Protein AF-A0A0F9B476-F1 (afdb_monomer)

Structure (mmCIF, N/CA/C/O backbone):
data_AF-A0A0F9B476-F1
#
_entry.id   AF-A0A0F9B476-F1
#
loop_
_atom_site.group_PDB
_atom_site.id
_atom_site.type_symbol
_atom_site.label_atom_id
_atom_site.label_alt_id
_atom_site.label_comp_id
_atom_site.label_asym_id
_atom_site.label_entity_id
_atom_site.label_seq_id
_atom_site.pdbx_PDB_ins_code
_atom_site.Cartn_x
_atom_site.Cartn_y
_atom_site.Cartn_z
_atom_site.occupancy
_atom_site.B_iso_or_equiv
_atom_site.auth_seq_id
_atom_site.auth_comp_id
_atom_site.auth_asym_id
_atom_site.auth_atom_id
_atom_site.pdbx_PDB_model_num
ATOM 1 N N . TYR A 1 1 ? -12.704 14.351 20.075 1.00 49.50 1 TYR A N 1
ATOM 2 C CA . TYR A 1 1 ? -13.314 14.993 18.877 1.00 49.50 1 TYR A CA 1
ATOM 3 C C . TYR A 1 1 ? -14.679 15.570 19.289 1.00 49.50 1 TYR A C 1
ATOM 5 O O . TYR A 1 1 ? -15.113 15.249 20.383 1.00 49.50 1 TYR A O 1
ATOM 13 N N . LYS A 1 2 ? -15.366 16.432 18.511 1.00 53.53 2 LYS A N 1
ATOM 14 C CA . LYS A 1 2 ? -16.720 16.925 18.908 1.00 53.53 2 LYS A CA 1
ATOM 15 C C . LYS A 1 2 ? -17.828 15.881 18.673 1.00 53.53 2 LYS A C 1
ATOM 17 O O . LYS A 1 2 ? -18.889 15.971 19.275 1.00 53.53 2 LYS A O 1
ATOM 22 N N . PHE A 1 3 ? -17.545 14.891 17.829 1.00 68.94 3 PHE A N 1
ATOM 23 C CA . PHE A 1 3 ? -18.398 13.742 17.552 1.00 68.94 3 PHE A CA 1
ATOM 24 C C . PHE A 1 3 ? -17.501 12.508 17.477 1.00 68.94 3 PHE A C 1
ATOM 26 O O . PHE A 1 3 ? -16.568 12.485 16.673 1.00 68.94 3 PHE A O 1
ATOM 33 N N . GLU A 1 4 ? -17.744 11.537 18.348 1.00 82.19 4 GLU A N 1
ATOM 34 C CA . GLU A 1 4 ? -17.063 10.242 18.359 1.00 82.19 4 GLU A CA 1
ATOM 35 C C . GLU A 1 4 ? -18.080 9.162 18.001 1.00 82.19 4 GLU A C 1
ATOM 37 O O . GLU A 1 4 ? -19.246 9.255 18.384 1.00 82.19 4 GLU A O 1
ATOM 42 N N . MET A 1 5 ? -17.647 8.182 17.210 1.00 85.62 5 MET A N 1
ATOM 43 C CA . MET A 1 5 ? -18.464 7.015 16.904 1.00 85.62 5 MET A CA 1
ATOM 44 C C . MET A 1 5 ? -18.627 6.187 18.173 1.00 85.62 5 MET A C 1
ATOM 46 O O . MET A 1 5 ? -17.667 5.975 18.913 1.00 85.62 5 MET A O 1
ATOM 50 N N . THR A 1 6 ? -19.842 5.714 18.415 1.00 91.88 6 THR A N 1
ATOM 51 C CA . THR A 1 6 ? -20.071 4.724 19.464 1.00 91.88 6 THR A CA 1
ATOM 52 C C . THR A 1 6 ? -19.568 3.354 19.009 1.00 91.88 6 THR A C 1
ATOM 54 O O . THR A 1 6 ? -19.384 3.107 17.812 1.00 91.88 6 THR A O 1
ATOM 57 N N . ASP A 1 7 ? -19.387 2.424 19.946 1.00 92.50 7 ASP A N 1
ATOM 58 C CA . ASP A 1 7 ? -19.023 1.044 19.608 1.00 92.50 7 ASP A CA 1
ATOM 59 C C . ASP A 1 7 ? -20.033 0.399 18.643 1.00 92.50 7 ASP A C 1
ATOM 61 O O . ASP A 1 7 ? -19.651 -0.369 17.761 1.00 92.50 7 ASP A O 1
ATOM 65 N N . ASP A 1 8 ? -21.317 0.742 18.756 1.00 93.56 8 ASP A N 1
ATOM 66 C CA . ASP A 1 8 ? -22.356 0.236 17.857 1.00 93.56 8 ASP A CA 1
ATOM 67 C C . ASP A 1 8 ? -22.260 0.837 16.455 1.00 93.56 8 ASP A C 1
ATOM 69 O O . ASP A 1 8 ? -22.479 0.130 15.468 1.00 93.56 8 ASP A O 1
ATOM 73 N N . ASP A 1 9 ? -21.867 2.107 16.338 1.00 94.31 9 ASP A N 1
ATOM 74 C CA . ASP A 1 9 ? -21.584 2.718 15.037 1.00 94.31 9 ASP A CA 1
ATOM 75 C C . ASP A 1 9 ? -20.386 2.038 14.368 1.00 94.31 9 ASP A C 1
ATOM 77 O O . ASP A 1 9 ? -20.421 1.749 13.170 1.00 94.31 9 ASP A O 1
ATOM 81 N N . HIS A 1 10 ? -19.350 1.711 15.147 1.00 94.44 10 HIS A N 1
ATOM 82 C CA . HIS A 1 10 ? -18.205 0.945 14.661 1.00 94.44 10 HIS A CA 1
ATOM 83 C C . HIS A 1 10 ? -18.614 -0.455 14.189 1.00 94.44 10 HIS A C 1
ATOM 85 O O . HIS A 1 10 ? -18.231 -0.864 13.092 1.00 94.44 10 HIS A O 1
ATOM 91 N N . ARG A 1 11 ? -19.444 -1.178 14.953 1.00 95.31 11 ARG A N 1
ATOM 92 C CA . ARG A 1 11 ? -19.957 -2.499 14.541 1.00 95.31 11 ARG A CA 1
ATOM 93 C C . ARG A 1 11 ? -20.782 -2.419 13.258 1.00 95.31 11 ARG A C 1
ATOM 95 O O . ARG A 1 11 ? -20.600 -3.251 12.371 1.00 95.31 11 ARG A O 1
ATOM 102 N N . ARG A 1 12 ? -21.650 -1.409 13.125 1.00 96.00 12 ARG A N 1
ATOM 103 C CA . ARG A 1 12 ? -22.450 -1.182 11.907 1.00 96.00 12 ARG A CA 1
ATOM 104 C C . ARG A 1 12 ? -21.571 -0.906 10.693 1.00 96.00 12 ARG A C 1
ATOM 106 O O . ARG A 1 12 ? -21.812 -1.483 9.635 1.00 96.00 12 ARG A O 1
ATOM 113 N N . LEU A 1 13 ? -20.541 -0.076 10.853 1.00 94.81 13 LEU A N 1
ATOM 114 C CA . LEU A 1 13 ? -19.564 0.188 9.801 1.00 94.81 13 LEU A CA 1
ATOM 115 C C . LEU A 1 13 ? -18.866 -1.105 9.359 1.00 94.81 13 LEU A C 1
ATOM 117 O O . LEU A 1 13 ? -18.852 -1.414 8.171 1.00 94.81 13 LEU A O 1
ATOM 121 N N . LEU A 1 14 ? -18.323 -1.880 10.301 1.00 95.75 14 LEU A N 1
ATOM 122 C CA . LEU A 1 14 ? -17.605 -3.118 9.984 1.00 95.75 14 LEU A CA 1
ATOM 123 C C . LEU A 1 14 ? -18.513 -4.158 9.317 1.00 95.75 14 LEU A C 1
ATOM 125 O O . LEU A 1 14 ? -18.094 -4.805 8.359 1.00 95.75 14 LEU A O 1
ATOM 129 N N . ALA A 1 15 ? -19.763 -4.283 9.767 1.00 95.31 15 ALA A N 1
ATOM 130 C CA . ALA A 1 15 ? -20.746 -5.159 9.137 1.00 95.31 15 ALA A CA 1
ATOM 131 C C . ALA A 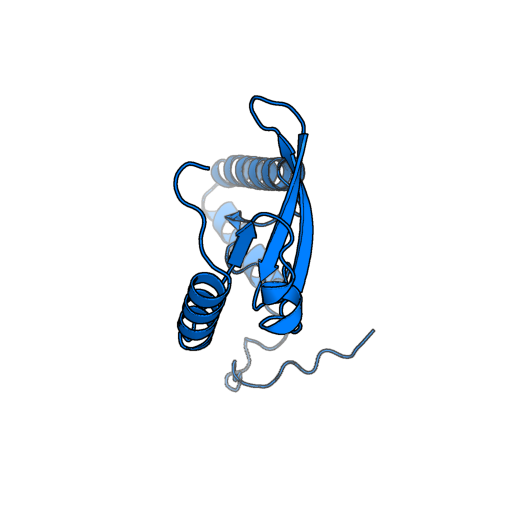1 15 ? -21.035 -4.747 7.684 1.00 95.31 15 ALA A C 1
ATOM 133 O O . ALA A 1 15 ? -21.045 -5.599 6.797 1.00 95.31 15 ALA A O 1
ATOM 134 N N . ALA A 1 16 ? -21.214 -3.446 7.427 1.00 95.88 16 ALA A N 1
ATOM 135 C CA . ALA A 1 16 ? -21.430 -2.935 6.077 1.00 95.88 16 ALA A CA 1
ATOM 136 C C . ALA A 1 16 ? -20.223 -3.200 5.168 1.00 95.88 16 ALA A C 1
ATOM 138 O O . ALA A 1 16 ? -20.395 -3.637 4.036 1.00 95.88 16 ALA A O 1
ATOM 139 N N . LEU A 1 17 ? -19.003 -2.999 5.672 1.00 95.00 17 LEU A N 1
ATOM 140 C CA . LEU A 1 17 ? -17.779 -3.237 4.908 1.00 95.00 17 LEU A CA 1
ATOM 141 C C . LEU A 1 17 ? -17.599 -4.712 4.546 1.00 95.00 17 LEU A C 1
ATOM 143 O O . LEU A 1 17 ? -17.288 -5.018 3.401 1.00 95.00 17 LEU A O 1
ATOM 147 N N . LYS A 1 18 ? -17.864 -5.634 5.479 1.00 93.56 18 LYS A N 1
ATOM 148 C CA . LYS A 1 18 ? -17.788 -7.079 5.205 1.00 93.56 18 LYS A CA 1
ATOM 149 C C . LYS A 1 18 ? -18.789 -7.559 4.150 1.00 93.56 18 LYS A C 1
ATOM 151 O O . LYS A 1 18 ? -18.554 -8.592 3.534 1.00 93.56 18 LYS A O 1
ATOM 156 N N . ALA A 1 19 ? -19.892 -6.842 3.946 1.00 94.75 19 ALA A N 1
ATOM 157 C CA . ALA A 1 19 ? -20.899 -7.198 2.950 1.00 94.75 19 ALA A CA 1
ATOM 158 C C . ALA A 1 19 ? -20.516 -6.788 1.515 1.00 94.75 19 ALA A C 1
ATOM 160 O O . ALA A 1 19 ? -21.171 -7.213 0.564 1.00 94.75 19 ALA A O 1
ATOM 161 N N . ILE A 1 20 ? -19.484 -5.958 1.341 1.00 94.19 20 ILE A N 1
ATOM 162 C CA . ILE A 1 20 ? -19.066 -5.465 0.028 1.00 94.19 20 ILE A CA 1
ATOM 163 C C . ILE A 1 20 ? -18.008 -6.422 -0.547 1.00 94.19 20 ILE A C 1
ATOM 165 O O . ILE A 1 20 ? -16.981 -6.638 0.098 1.00 94.19 20 ILE A O 1
ATOM 169 N N . PRO A 1 21 ? -18.187 -6.960 -1.771 1.00 90.19 21 PRO A N 1
ATOM 170 C CA . PRO A 1 21 ? -17.194 -7.807 -2.432 1.00 90.19 21 PRO A CA 1
ATOM 171 C C . PRO A 1 21 ? -16.063 -6.950 -3.028 1.00 90.19 21 PRO A C 1
ATOM 173 O O . PRO A 1 21 ? -15.917 -6.839 -4.244 1.00 90.19 21 PRO A O 1
ATOM 176 N N . ALA A 1 22 ? -15.294 -6.287 -2.166 1.00 89.50 22 ALA A N 1
ATOM 177 C CA . ALA A 1 22 ? -14.202 -5.402 -2.553 1.00 89.50 22 ALA A CA 1
ATOM 178 C C . ALA A 1 22 ? -12.956 -5.612 -1.686 1.00 89.50 22 ALA A C 1
ATOM 180 O O . ALA A 1 22 ? -13.013 -6.148 -0.577 1.00 89.50 22 ALA A O 1
ATOM 181 N N . VAL A 1 23 ? -11.827 -5.130 -2.202 1.00 90.50 23 VAL A N 1
ATOM 182 C CA . VAL A 1 23 ? -10.582 -4.965 -1.449 1.00 90.50 23 VAL A CA 1
ATOM 183 C C . VAL A 1 23 ? -10.732 -3.732 -0.560 1.00 90.50 23 VAL A C 1
ATOM 185 O O . VAL A 1 23 ? -11.006 -2.636 -1.053 1.00 90.50 23 VAL A O 1
ATOM 188 N N . ILE A 1 24 ? -10.595 -3.908 0.752 1.00 93.44 24 ILE A N 1
ATOM 189 C CA . ILE A 1 24 ? -10.901 -2.887 1.755 1.00 93.44 24 ILE A CA 1
ATOM 190 C C . ILE A 1 24 ? -9.687 -2.660 2.646 1.00 93.44 24 ILE A C 1
ATOM 192 O O . ILE A 1 24 ? -9.058 -3.598 3.135 1.00 93.44 24 ILE A O 1
ATOM 196 N N . MET A 1 25 ? -9.406 -1.382 2.887 1.00 94.00 25 MET A N 1
ATOM 197 C CA . MET A 1 25 ? -8.386 -0.909 3.809 1.00 94.00 25 MET A CA 1
ATOM 198 C C . MET A 1 25 ? -8.996 0.145 4.736 1.00 94.00 25 MET A C 1
ATOM 200 O O . MET A 1 25 ? -9.628 1.094 4.271 1.00 94.00 25 MET A O 1
ATOM 204 N N . LEU A 1 26 ? -8.801 -0.019 6.042 1.00 94.44 26 LEU A N 1
ATOM 205 C CA . LEU A 1 26 ? -9.251 0.905 7.082 1.00 94.44 26 LEU A CA 1
ATOM 206 C C . LEU A 1 26 ? -8.057 1.419 7.873 1.00 94.44 26 LEU A C 1
ATOM 208 O O . LEU A 1 26 ? -7.223 0.625 8.285 1.00 94.44 26 LEU A O 1
ATOM 212 N N . SER A 1 27 ? -8.007 2.722 8.139 1.00 93.25 27 SER A N 1
ATOM 213 C CA . SER A 1 27 ? -6.984 3.358 8.976 1.00 93.25 27 SER A CA 1
ATOM 214 C C . SER A 1 27 ? -7.622 4.042 10.181 1.00 93.25 27 SER A C 1
ATOM 216 O O . SER A 1 27 ? -8.644 4.717 10.035 1.00 93.25 27 SER A O 1
ATOM 218 N N . GLY A 1 28 ? -7.011 3.930 11.355 1.00 91.56 28 GLY A N 1
ATOM 219 C CA . GLY A 1 28 ? -7.477 4.625 12.552 1.00 91.56 28 GLY A CA 1
ATOM 220 C C . GLY A 1 28 ? -6.646 4.318 13.790 1.00 91.56 28 GLY A C 1
ATOM 221 O O . GLY A 1 28 ? -5.617 3.656 13.721 1.00 91.56 28 GLY A O 1
ATOM 222 N N . TYR A 1 29 ? -7.094 4.792 14.951 1.00 91.31 29 TYR A N 1
ATOM 223 C CA . TYR A 1 29 ? -6.486 4.402 16.223 1.00 91.31 29 TYR A CA 1
ATOM 224 C C . TYR A 1 29 ? -6.917 2.998 16.621 1.00 91.31 29 TYR A C 1
ATOM 226 O O . TYR A 1 29 ? -8.039 2.576 16.337 1.00 91.31 29 TYR A O 1
ATOM 234 N N . ARG A 1 30 ? -6.039 2.300 17.339 1.00 91.00 30 ARG A N 1
ATOM 235 C CA . ARG A 1 30 ? -6.308 0.954 17.837 1.00 91.00 30 ARG A CA 1
ATOM 236 C C . ARG A 1 30 ? -7.616 0.913 18.633 1.00 91.00 30 ARG A C 1
ATOM 238 O O . ARG A 1 30 ? -7.786 1.663 19.591 1.00 91.00 30 ARG A O 1
ATOM 245 N N . ASN A 1 31 ? -8.519 0.021 18.235 1.00 90.81 31 ASN A N 1
ATOM 246 C CA . ASN A 1 31 ? -9.871 -0.076 18.779 1.00 90.81 31 ASN A CA 1
ATOM 247 C C . ASN A 1 31 ? -10.195 -1.542 19.162 1.00 90.81 31 ASN A C 1
ATOM 249 O O . ASN A 1 31 ? -10.001 -2.436 18.330 1.00 90.81 31 ASN A O 1
ATOM 253 N N . PRO A 1 32 ? -10.681 -1.823 20.390 1.00 92.50 32 PRO A N 1
ATOM 254 C CA . PRO A 1 32 ? -11.049 -3.176 20.820 1.00 92.50 32 PRO A CA 1
ATOM 255 C C . PRO A 1 32 ? -12.126 -3.847 19.956 1.00 92.50 32 PRO A C 1
ATOM 257 O O . PRO A 1 32 ? -11.983 -5.019 19.623 1.00 92.50 32 PRO A O 1
ATOM 260 N N . VAL A 1 33 ? -13.143 -3.099 19.511 1.00 93.81 33 VAL A N 1
ATOM 261 C CA . VAL A 1 33 ? -14.223 -3.606 18.643 1.00 93.81 33 VAL A CA 1
ATOM 262 C C . VAL A 1 33 ? -13.655 -4.164 17.340 1.00 93.81 33 VAL A C 1
ATOM 264 O O . VAL A 1 33 ? -14.117 -5.187 16.846 1.00 93.81 33 VAL A O 1
ATOM 267 N N . TYR A 1 34 ? -12.613 -3.532 16.796 1.00 94.50 34 TYR A N 1
ATOM 268 C CA . TYR A 1 34 ? -11.975 -3.963 15.549 1.00 94.50 34 TYR A CA 1
ATOM 269 C C . TYR A 1 34 ? -11.195 -5.257 15.778 1.00 94.50 34 TYR A C 1
ATOM 271 O O . TYR A 1 34 ? -11.282 -6.176 14.970 1.00 94.50 34 TYR A O 1
ATOM 279 N N . LYS A 1 35 ? -10.503 -5.370 16.919 1.00 91.88 35 LYS A N 1
ATOM 280 C CA . LYS A 1 35 ? -9.798 -6.599 17.308 1.00 91.88 35 LYS A CA 1
ATOM 281 C C . LYS A 1 35 ? -10.743 -7.803 17.409 1.00 91.88 35 LYS A C 1
ATOM 283 O O . LYS A 1 35 ? -10.309 -8.916 17.151 1.00 91.88 35 LYS A O 1
ATOM 288 N N . GLU A 1 36 ? -12.000 -7.587 17.784 1.00 93.06 36 GLU A N 1
ATOM 289 C CA . GLU A 1 36 ? -13.020 -8.639 17.855 1.00 93.06 36 GLU A CA 1
ATOM 290 C C . GLU A 1 36 ? -13.668 -8.909 16.492 1.00 93.06 36 GLU A C 1
ATOM 292 O O . GLU A 1 36 ? -13.777 -10.053 16.060 1.00 93.06 36 GLU A O 1
ATOM 297 N N . CYS A 1 37 ? -14.105 -7.854 15.803 1.00 94.12 37 CYS A N 1
ATOM 298 C CA . CYS A 1 37 ? -14.951 -7.972 14.620 1.00 94.12 37 CYS A CA 1
ATOM 299 C C . CYS A 1 37 ? -14.174 -8.279 13.335 1.00 94.12 37 CYS A C 1
ATOM 301 O O . CYS A 1 37 ? -14.746 -8.881 12.431 1.00 94.12 37 CYS A O 1
ATOM 303 N N . ILE A 1 38 ? -12.914 -7.859 13.217 1.00 95.06 38 ILE A N 1
ATOM 304 C CA . ILE A 1 38 ? -12.054 -8.061 12.035 1.00 95.06 38 ILE A CA 1
ATOM 305 C C . ILE A 1 38 ? -10.700 -8.661 12.438 1.00 95.06 38 ILE A C 1
ATOM 307 O O . ILE A 1 38 ? -9.652 -8.268 11.935 1.00 95.06 38 ILE A O 1
ATOM 311 N N . ALA A 1 39 ? -10.719 -9.612 13.376 1.00 93.25 39 ALA A N 1
ATOM 312 C CA . ALA A 1 39 ? -9.523 -10.311 13.855 1.00 93.25 39 ALA A CA 1
ATOM 313 C C . ALA A 1 39 ? -8.756 -11.051 12.742 1.00 93.25 39 ALA A C 1
ATOM 315 O O . ALA A 1 39 ? -7.564 -11.310 12.874 1.00 93.25 39 ALA A O 1
ATOM 316 N N . ASP A 1 40 ? -9.465 -11.408 11.673 1.00 92.81 40 ASP A N 1
ATOM 317 C CA . ASP A 1 40 ? -8.984 -12.100 10.483 1.00 92.81 40 ASP A CA 1
ATOM 318 C C . ASP A 1 40 ? -8.339 -11.166 9.446 1.00 92.81 40 ASP A C 1
ATOM 320 O O . ASP A 1 40 ? -7.735 -11.640 8.488 1.00 92.81 40 ASP A O 1
ATOM 324 N N . TRP A 1 41 ? -8.451 -9.846 9.618 1.00 95.44 41 TRP A N 1
ATOM 325 C CA . TRP A 1 41 ? -7.855 -8.877 8.702 1.00 95.44 41 TRP A CA 1
ATOM 326 C C . TRP A 1 41 ? -6.374 -8.663 9.019 1.00 95.44 41 TRP A C 1
ATOM 328 O O . TRP A 1 41 ? -5.967 -8.551 10.181 1.00 95.44 41 TRP A O 1
ATOM 338 N N . HIS A 1 42 ? -5.565 -8.515 7.971 1.00 94.25 42 HIS A N 1
ATOM 339 C CA . HIS A 1 42 ? -4.165 -8.146 8.111 1.00 94.25 42 HIS A CA 1
ATOM 340 C C . HIS A 1 42 ? -4.064 -6.786 8.807 1.00 94.25 42 HIS A C 1
ATOM 342 O O . HIS A 1 42 ? -4.730 -5.828 8.412 1.00 94.25 42 HIS A O 1
ATOM 348 N N . THR A 1 43 ? -3.228 -6.693 9.842 1.00 94.56 43 THR A N 1
ATOM 349 C CA . THR A 1 43 ? -3.146 -5.508 10.702 1.00 94.56 43 THR A CA 1
ATOM 350 C C . THR A 1 43 ? -1.706 -5.030 10.845 1.00 94.56 43 THR A C 1
ATOM 352 O O . THR A 1 43 ? -0.843 -5.806 11.252 1.00 94.56 43 THR A O 1
ATOM 355 N N . ILE A 1 44 ? -1.451 -3.744 10.587 1.00 93.25 44 ILE A N 1
ATOM 356 C CA . ILE A 1 44 ? -0.139 -3.114 10.813 1.00 93.25 44 ILE A CA 1
ATOM 357 C C . ILE A 1 44 ? -0.270 -1.834 11.633 1.00 93.25 44 ILE A C 1
ATOM 359 O O . ILE A 1 44 ? -1.185 -1.044 11.417 1.00 93.25 44 ILE A O 1
ATOM 363 N N . ASP A 1 45 ? 0.681 -1.605 12.537 1.00 93.94 45 ASP A N 1
ATOM 364 C CA . ASP A 1 45 ? 0.813 -0.337 13.255 1.00 93.94 45 ASP A CA 1
ATOM 365 C C . ASP A 1 45 ? 1.915 0.511 12.605 1.00 93.94 45 ASP A C 1
ATOM 367 O O . ASP A 1 45 ? 2.992 0.007 12.276 1.00 93.94 45 ASP A O 1
ATOM 371 N N . TYR A 1 46 ? 1.670 1.808 12.433 1.00 89.88 46 TYR A N 1
ATOM 372 C CA . TYR A 1 46 ? 2.632 2.739 11.845 1.00 89.88 46 TYR A CA 1
ATOM 373 C C . TYR A 1 46 ? 2.632 4.091 12.561 1.00 89.88 46 TYR A C 1
ATOM 375 O O . TYR A 1 46 ? 1.681 4.477 13.239 1.00 89.88 46 TYR A O 1
ATOM 383 N N . GLN A 1 47 ? 3.743 4.818 12.427 1.00 92.50 47 GLN A N 1
ATOM 384 C CA . GLN A 1 47 ? 3.872 6.177 12.948 1.00 92.50 47 GLN A CA 1
ATOM 385 C C . GLN A 1 47 ? 3.434 7.185 11.887 1.00 92.50 47 GLN A C 1
ATOM 387 O O . GLN A 1 47 ? 4.046 7.284 10.823 1.00 92.50 47 GLN A O 1
ATOM 392 N N . ALA A 1 48 ? 2.405 7.963 12.202 1.00 87.19 48 ALA A N 1
ATOM 393 C CA . ALA A 1 48 ? 1.934 9.081 11.401 1.00 87.19 48 ALA A CA 1
ATOM 394 C C . ALA A 1 48 ? 2.397 10.403 12.028 1.00 87.19 48 ALA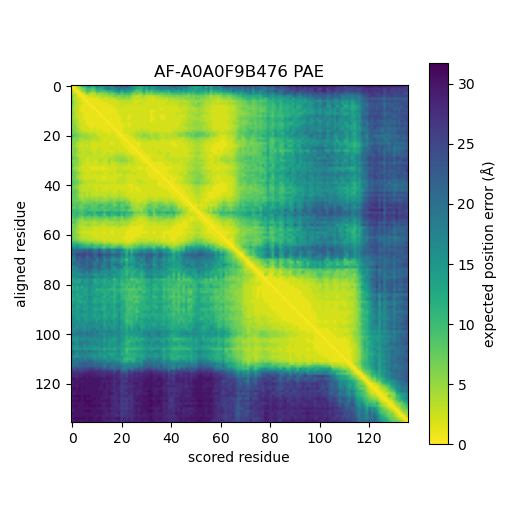 A C 1
ATOM 396 O O . ALA A 1 48 ? 2.205 10.649 13.220 1.00 87.19 48 ALA A O 1
ATOM 397 N N . MET A 1 49 ? 3.009 11.285 11.236 1.00 87.44 49 MET A N 1
ATOM 398 C CA . MET A 1 49 ? 3.351 12.628 11.706 1.00 87.44 49 MET A CA 1
ATOM 399 C C . MET A 1 49 ? 2.105 13.516 11.672 1.00 87.44 49 MET A C 1
ATOM 401 O O . MET A 1 49 ? 1.532 13.746 10.610 1.00 87.44 49 MET A O 1
ATOM 405 N N . THR A 1 50 ? 1.713 14.064 12.821 1.00 85.56 50 THR A N 1
ATOM 406 C CA . THR A 1 50 ? 0.616 15.038 12.921 1.00 85.56 50 THR A CA 1
ATOM 407 C C . THR A 1 50 ? 1.151 16.418 13.300 1.00 85.56 50 THR A C 1
ATOM 409 O O . THR A 1 50 ? 2.300 16.560 13.716 1.00 85.56 50 THR A O 1
ATOM 412 N N . ARG A 1 51 ? 0.308 17.459 13.234 1.00 84.56 51 ARG A N 1
ATOM 413 C CA . ARG A 1 51 ? 0.676 18.805 13.723 1.00 84.56 51 ARG A CA 1
ATOM 414 C C . ARG A 1 51 ? 1.101 18.820 15.200 1.00 84.56 51 ARG A C 1
ATOM 416 O O . ARG A 1 51 ? 1.820 19.723 15.602 1.00 84.56 51 ARG A O 1
ATOM 423 N N . GLY A 1 52 ? 0.660 17.839 15.991 1.00 87.94 52 GLY A N 1
ATOM 424 C CA . GLY A 1 52 ? 1.005 17.682 17.407 1.00 87.94 52 GLY A CA 1
ATOM 425 C C . GLY A 1 52 ? 2.084 16.631 17.678 1.00 87.94 52 GLY A C 1
ATOM 426 O O . GLY A 1 52 ? 2.157 16.145 18.803 1.00 87.94 52 GLY A O 1
ATOM 427 N N . GLY A 1 53 ? 2.861 16.239 16.662 1.00 89.94 53 GLY A N 1
ATOM 428 C CA . GLY A 1 53 ? 3.909 15.222 16.759 1.00 89.94 53 GLY A CA 1
ATOM 429 C C . GLY A 1 53 ? 3.486 13.834 16.255 1.00 89.94 53 GLY A C 1
ATOM 430 O O . GLY A 1 53 ? 2.384 13.678 15.713 1.00 89.94 53 GLY A O 1
ATOM 431 N N . PRO A 1 54 ? 4.365 12.827 16.398 1.00 89.94 54 PRO A N 1
ATOM 432 C CA . PRO A 1 54 ? 4.095 11.458 15.972 1.00 89.94 54 PRO A CA 1
ATOM 433 C C . PRO A 1 54 ? 2.898 10.856 16.715 1.00 89.94 54 PRO A C 1
ATOM 435 O O . PRO A 1 54 ? 2.749 11.032 17.927 1.00 89.94 54 PRO A O 1
ATOM 438 N N . ARG A 1 55 ? 2.044 10.141 15.989 1.00 91.19 55 ARG A N 1
ATOM 439 C CA . ARG A 1 55 ? 0.938 9.348 16.526 1.00 91.19 55 ARG A CA 1
ATOM 440 C C . ARG A 1 55 ? 1.024 7.935 15.969 1.00 91.19 55 ARG A C 1
ATOM 442 O O . ARG A 1 55 ? 1.329 7.755 14.794 1.00 91.19 55 ARG A O 1
ATOM 449 N N . THR A 1 56 ? 0.744 6.950 16.814 1.00 92.88 56 THR A N 1
ATOM 450 C CA . THR A 1 56 ? 0.603 5.560 16.378 1.00 92.88 56 THR A CA 1
ATOM 451 C C . THR A 1 56 ? -0.799 5.358 15.824 1.00 92.88 56 THR A C 1
ATOM 453 O O . THR A 1 56 ? -1.778 5.534 16.552 1.00 92.88 56 THR A O 1
ATOM 456 N N . GLU A 1 57 ? -0.881 4.971 14.560 1.00 94.25 57 GLU A N 1
ATOM 457 C CA . GLU A 1 57 ? -2.111 4.545 13.900 1.00 94.25 57 GLU A CA 1
ATOM 458 C C . GLU A 1 57 ? -2.009 3.067 13.521 1.00 94.25 57 GLU A C 1
ATOM 460 O O . GLU A 1 57 ? -0.920 2.495 13.456 1.00 94.25 57 GLU A O 1
ATOM 465 N N . THR A 1 58 ? -3.163 2.461 13.281 1.00 95.31 58 THR A N 1
ATOM 466 C CA . THR A 1 58 ? -3.331 1.073 12.878 1.00 95.31 58 THR A CA 1
ATOM 467 C C . THR A 1 58 ? -4.062 1.030 11.539 1.00 95.31 58 THR A C 1
ATOM 469 O O . THR A 1 58 ? -5.016 1.778 11.306 1.00 95.31 58 THR A O 1
ATOM 472 N N . LEU A 1 59 ? -3.609 0.147 10.657 1.00 94.75 59 LEU A N 1
ATOM 473 C CA . LEU A 1 59 ? -4.231 -0.168 9.380 1.00 94.75 59 LEU A CA 1
ATOM 474 C C . LEU A 1 59 ? -4.767 -1.600 9.424 1.00 94.75 59 LEU A C 1
ATOM 476 O O . LEU A 1 59 ? -4.037 -2.496 9.841 1.00 94.75 59 LEU A O 1
ATOM 480 N N . TRP A 1 60 ? -5.992 -1.815 8.950 1.00 96.06 60 TRP A N 1
ATOM 481 C CA . TRP A 1 60 ? -6.607 -3.131 8.771 1.00 96.06 60 TRP A CA 1
ATOM 482 C C . TRP A 1 60 ? -6.940 -3.359 7.300 1.00 96.06 60 TRP A C 1
ATOM 484 O O . TRP A 1 60 ? -7.507 -2.474 6.656 1.00 96.06 60 TRP A O 1
ATOM 494 N N . MET A 1 61 ? -6.623 -4.537 6.771 1.00 95.31 61 MET A N 1
ATOM 495 C CA . MET A 1 61 ? -6.807 -4.897 5.364 1.00 95.31 61 MET A CA 1
ATOM 496 C C . MET A 1 61 ? -7.424 -6.292 5.245 1.00 95.31 61 MET A C 1
ATOM 498 O O . MET A 1 61 ? -6.946 -7.233 5.873 1.00 95.31 61 MET A O 1
ATOM 502 N N . ASN A 1 62 ? -8.455 -6.454 4.413 1.00 94.00 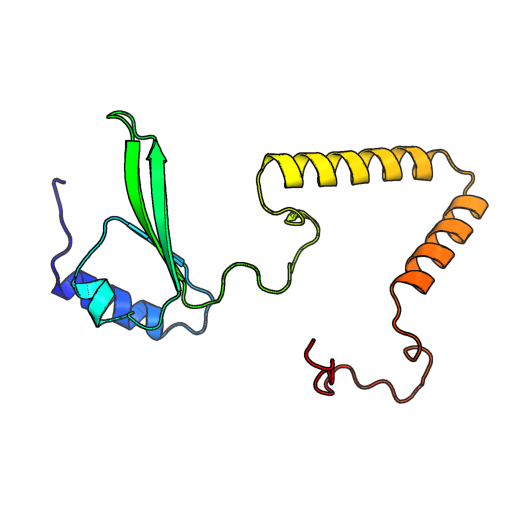62 ASN A N 1
ATOM 503 C CA . ASN A 1 62 ? -9.062 -7.770 4.139 1.00 94.00 62 ASN A CA 1
ATOM 504 C C . ASN A 1 62 ? -8.296 -8.588 3.079 1.00 94.00 62 ASN A C 1
ATOM 506 O O . ASN A 1 62 ? -8.848 -9.503 2.473 1.00 94.00 62 ASN A O 1
ATOM 510 N N . PHE A 1 63 ? -7.045 -8.218 2.826 1.00 88.81 63 PHE A N 1
ATOM 511 C CA . PHE A 1 63 ? -6.162 -8.788 1.822 1.00 88.81 63 PHE A CA 1
ATOM 512 C C . PHE A 1 63 ? -4.725 -8.741 2.339 1.00 88.81 63 PHE A C 1
ATOM 514 O O . PHE A 1 63 ? -4.401 -7.935 3.216 1.00 88.81 63 PHE A O 1
ATOM 521 N N . GLU A 1 64 ? -3.859 -9.575 1.768 1.00 84.44 64 GLU A N 1
ATOM 522 C CA . GLU A 1 64 ? -2.446 -9.578 2.130 1.00 84.44 64 GLU A CA 1
ATOM 523 C C . GLU A 1 64 ? -1.713 -8.429 1.410 1.00 84.44 64 GLU A C 1
ATOM 525 O O . GLU A 1 64 ? -1.702 -8.374 0.171 1.00 84.44 64 GLU A O 1
ATOM 530 N N . PRO A 1 65 ? -1.104 -7.481 2.143 1.00 76.94 65 PRO A N 1
ATOM 531 C CA . PRO A 1 65 ? -0.305 -6.433 1.530 1.00 76.94 65 PRO A CA 1
ATOM 532 C C . PRO A 1 65 ? 0.958 -7.035 0.903 1.00 76.94 65 PRO A C 1
ATOM 534 O O . PRO A 1 65 ? 1.706 -7.763 1.546 1.00 76.94 65 PRO A O 1
ATOM 537 N N . GLY A 1 66 ? 1.230 -6.692 -0.358 1.00 67.06 66 GLY A N 1
ATOM 538 C CA . GLY A 1 66 ? 2.401 -7.203 -1.084 1.00 67.06 66 GLY A CA 1
ATOM 539 C C . GLY A 1 66 ? 2.132 -8.405 -1.994 1.00 67.06 66 GLY A C 1
ATOM 540 O O . GLY A 1 66 ? 3.093 -9.008 -2.465 1.00 67.06 66 GLY A O 1
ATOM 541 N N . GLY A 1 67 ? 0.860 -8.721 -2.273 1.00 64.75 67 GLY A N 1
ATOM 542 C CA . GLY A 1 67 ? 0.471 -9.601 -3.381 1.00 64.75 67 GLY A CA 1
ATOM 543 C C . GLY A 1 67 ? 0.908 -9.081 -4.761 1.00 64.75 67 GLY A C 1
ATOM 544 O O . GLY A 1 67 ? 1.637 -8.089 -4.867 1.00 64.75 67 GLY A O 1
ATOM 545 N N . GLU A 1 68 ? 0.467 -9.755 -5.829 1.00 56.19 68 GLU A N 1
ATOM 546 C CA . GLU A 1 68 ? 0.850 -9.419 -7.206 1.00 56.19 68 GLU A CA 1
ATOM 547 C C . GLU A 1 68 ? 0.696 -7.919 -7.482 1.00 56.19 68 GLU A C 1
ATOM 549 O O . GLU A 1 68 ? -0.369 -7.321 -7.317 1.00 56.19 68 GLU A O 1
ATOM 554 N N . ILE A 1 69 ? 1.799 -7.284 -7.880 1.00 56.97 69 ILE A N 1
ATOM 555 C CA . ILE A 1 69 ? 1.823 -5.864 -8.210 1.00 56.97 69 ILE A CA 1
ATOM 556 C C . ILE A 1 69 ? 1.000 -5.693 -9.491 1.00 56.97 69 ILE A C 1
ATOM 558 O O . ILE A 1 69 ? 1.524 -5.794 -10.596 1.00 56.97 69 ILE A O 1
ATOM 562 N N . HIS A 1 70 ? -0.295 -5.407 -9.340 1.00 60.06 70 HIS A N 1
ATOM 563 C CA . HIS A 1 70 ? -1.244 -5.284 -10.453 1.00 60.06 70 HIS A CA 1
ATOM 564 C C . HIS A 1 70 ? -0.909 -4.146 -11.435 1.00 60.06 70 HIS A C 1
ATOM 566 O O . HIS A 1 70 ? -1.511 -4.045 -12.501 1.00 60.06 70 HIS A O 1
ATOM 572 N N . TRP A 1 71 ? 0.046 -3.269 -11.101 1.00 66.81 71 TRP A N 1
ATOM 573 C CA . TRP A 1 71 ? 0.454 -2.167 -11.964 1.00 66.81 71 TRP A CA 1
ATOM 574 C C . TRP A 1 71 ? 1.948 -1.864 -11.844 1.00 66.81 71 TRP A C 1
ATOM 576 O O . TRP A 1 71 ? 2.446 -1.539 -10.764 1.00 66.81 71 TRP A O 1
ATOM 586 N N . HIS A 1 72 ? 2.656 -1.858 -12.977 1.00 65.06 72 HIS A N 1
ATOM 587 C CA . HIS A 1 72 ? 4.10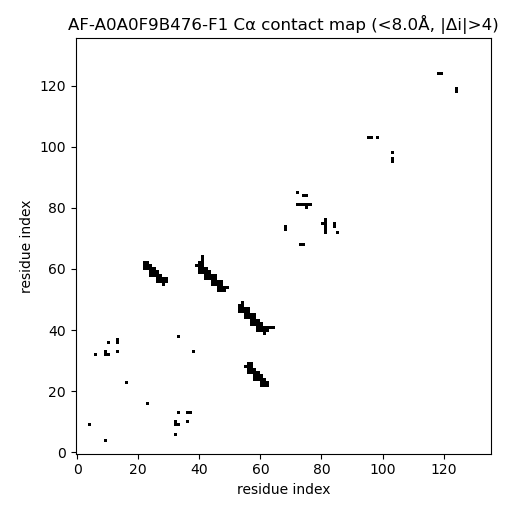0 -1.589 -13.054 1.00 65.06 72 HIS A CA 1
ATOM 588 C C . HIS A 1 72 ? 4.525 -0.268 -12.373 1.00 65.06 72 HIS A C 1
ATOM 590 O O . HIS A 1 72 ? 5.666 -0.121 -11.939 1.00 65.06 72 HIS A O 1
ATOM 596 N N . GLY A 1 73 ? 3.616 0.708 -12.253 1.00 63.00 73 GLY A N 1
ATOM 597 C CA . GLY A 1 73 ? 3.862 1.984 -11.570 1.00 63.00 73 GLY A CA 1
ATOM 598 C C . GLY A 1 73 ? 4.008 1.892 -10.044 1.00 63.00 73 GLY A C 1
ATOM 599 O O . GLY A 1 73 ? 4.557 2.818 -9.447 1.00 63.00 73 GLY A O 1
ATOM 600 N N . TYR A 1 74 ? 3.574 0.793 -9.416 1.00 65.81 74 TYR A N 1
ATOM 601 C CA . TYR A 1 74 ? 3.783 0.530 -7.985 1.00 65.81 74 TYR A CA 1
ATOM 602 C C . TYR A 1 74 ? 4.969 -0.401 -7.710 1.00 65.81 74 TYR A C 1
ATOM 604 O O . TYR A 1 74 ? 5.202 -0.753 -6.556 1.00 65.81 74 TYR A O 1
ATOM 612 N N . ALA A 1 75 ? 5.758 -0.755 -8.732 1.00 71.50 75 ALA A N 1
ATOM 613 C CA . ALA A 1 75 ? 6.980 -1.524 -8.550 1.00 71.50 75 ALA A CA 1
ATOM 614 C C . ALA A 1 75 ? 7.943 -0.794 -7.598 1.00 71.50 75 ALA A C 1
ATOM 616 O O . ALA A 1 75 ? 8.441 0.294 -7.906 1.00 71.50 75 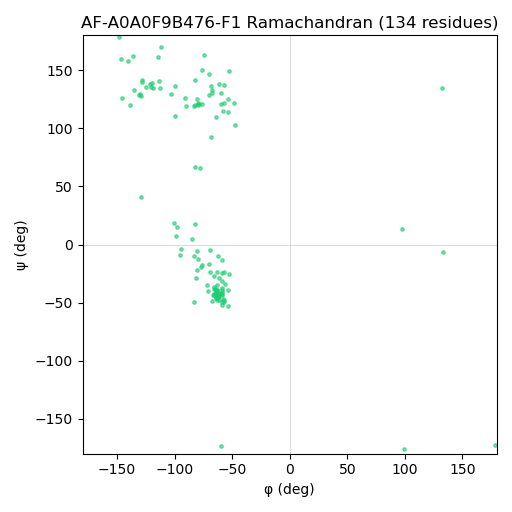ALA A O 1
ATOM 617 N N . GLY A 1 76 ? 8.194 -1.402 -6.438 1.00 72.38 76 GLY A N 1
ATOM 618 C CA . GLY A 1 76 ? 9.116 -0.909 -5.419 1.00 72.38 76 GLY A CA 1
ATOM 619 C C . GLY A 1 76 ? 8.524 -0.919 -4.011 1.00 72.38 76 GLY A C 1
ATOM 620 O O . GLY A 1 76 ? 7.411 -0.451 -3.767 1.00 72.38 76 GLY A O 1
ATOM 621 N N . SER A 1 77 ? 9.327 -1.398 -3.066 1.00 74.12 77 SER A N 1
ATOM 622 C CA . SER A 1 77 ? 8.942 -1.626 -1.663 1.00 74.12 77 SER A CA 1
ATOM 623 C C . SER A 1 77 ? 8.622 -0.344 -0.883 1.00 74.12 77 SER A C 1
ATOM 625 O O . SER A 1 77 ? 7.826 -0.347 0.052 1.00 74.12 77 SER A O 1
ATOM 627 N N . ASN A 1 78 ? 9.213 0.787 -1.266 1.00 80.00 78 ASN A N 1
ATOM 628 C CA . ASN A 1 78 ? 9.014 2.078 -0.608 1.00 80.00 78 ASN A CA 1
ATOM 629 C C . ASN A 1 78 ? 9.120 3.242 -1.607 1.00 80.00 78 ASN A C 1
ATOM 631 O O . ASN A 1 78 ? 9.351 3.040 -2.797 1.00 80.00 78 ASN A O 1
ATOM 635 N N . TYR A 1 79 ? 8.933 4.480 -1.134 1.00 77.94 79 TYR A N 1
ATOM 636 C CA . TYR A 1 79 ? 8.982 5.670 -1.992 1.00 77.94 79 TYR A CA 1
ATOM 637 C C . TYR A 1 79 ? 10.311 5.795 -2.749 1.00 77.94 79 TYR A C 1
ATOM 639 O O . TYR A 1 79 ? 10.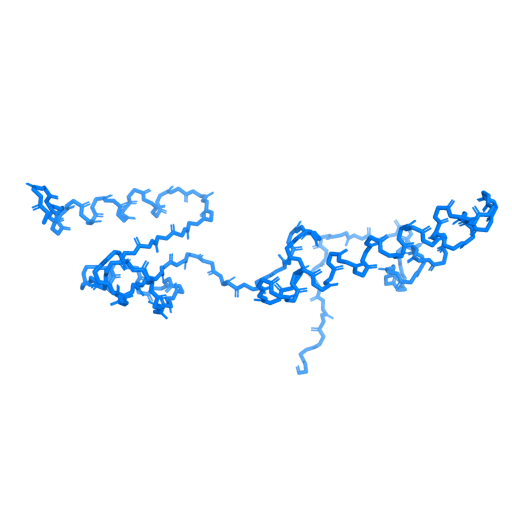311 6.005 -3.961 1.00 77.94 79 TYR A O 1
ATOM 647 N N . THR A 1 80 ? 11.437 5.636 -2.053 1.00 84.62 80 THR A N 1
ATOM 648 C CA . THR A 1 80 ? 12.775 5.751 -2.646 1.00 84.62 80 THR A CA 1
ATOM 649 C C . THR A 1 80 ? 13.009 4.673 -3.700 1.00 84.62 80 THR A C 1
ATOM 651 O O . THR A 1 80 ? 13.514 4.969 -4.782 1.00 84.62 80 THR A O 1
ATOM 654 N N . ASP A 1 81 ? 12.595 3.440 -3.422 1.00 84.69 81 ASP A N 1
ATOM 655 C CA . ASP A 1 81 ? 12.705 2.316 -4.345 1.00 84.69 81 ASP A CA 1
ATOM 656 C C . ASP A 1 81 ? 11.816 2.513 -5.584 1.00 84.69 81 ASP A C 1
ATOM 658 O O . ASP A 1 81 ? 12.293 2.382 -6.712 1.00 84.69 81 ASP A O 1
ATOM 662 N N . ARG A 1 82 ? 10.575 2.987 -5.403 1.00 85.56 82 ARG A N 1
ATOM 663 C CA . ARG A 1 82 ? 9.687 3.382 -6.512 1.00 85.56 82 ARG A CA 1
ATOM 664 C C . ARG A 1 82 ? 10.301 4.488 -7.371 1.00 85.56 82 ARG A C 1
ATOM 666 O O . ARG A 1 82 ? 10.287 4.399 -8.596 1.00 85.56 82 ARG A O 1
ATOM 673 N N . GLN A 1 83 ? 10.900 5.514 -6.760 1.00 90.38 83 GLN A N 1
ATOM 674 C CA . GLN A 1 83 ? 11.602 6.574 -7.497 1.00 90.38 83 GLN A CA 1
ATOM 675 C C . GLN A 1 83 ? 12.822 6.037 -8.259 1.00 90.38 83 GLN A C 1
ATOM 677 O O . GLN A 1 83 ? 13.064 6.438 -9.399 1.00 90.38 83 GLN A O 1
ATOM 682 N N . ARG A 1 84 ? 13.588 5.118 -7.659 1.00 93.06 84 ARG A N 1
ATOM 683 C CA . ARG A 1 84 ? 14.728 4.453 -8.306 1.00 93.06 84 ARG A CA 1
ATOM 684 C C . ARG A 1 84 ? 14.278 3.655 -9.532 1.00 93.06 84 ARG A C 1
ATOM 686 O O . ARG A 1 84 ? 14.885 3.804 -10.593 1.00 93.06 84 ARG A O 1
ATOM 693 N N . ILE A 1 85 ? 13.222 2.852 -9.402 1.00 88.19 85 ILE A N 1
ATOM 694 C CA . ILE A 1 85 ? 12.653 2.043 -10.491 1.00 88.19 85 ILE A CA 1
ATOM 695 C C . ILE A 1 85 ? 12.103 2.946 -11.598 1.00 88.19 85 ILE A C 1
ATOM 697 O O . ILE A 1 85 ? 12.468 2.764 -12.760 1.00 88.19 85 ILE A O 1
ATOM 701 N N . LYS A 1 86 ? 11.343 3.989 -11.242 1.00 88.75 86 LYS A N 1
ATOM 702 C CA . LYS A 1 86 ? 10.849 5.000 -12.187 1.00 88.75 86 LYS A CA 1
ATOM 703 C C . LYS A 1 86 ? 11.984 5.616 -13.011 1.00 88.75 86 LYS A C 1
ATOM 705 O O . LYS A 1 86 ? 11.945 5.573 -14.238 1.00 88.75 86 LYS A O 1
ATOM 710 N N . ARG A 1 87 ? 13.036 6.117 -12.355 1.00 94.00 87 ARG A N 1
ATOM 711 C CA . ARG A 1 87 ? 14.203 6.718 -13.032 1.00 94.00 87 ARG A CA 1
ATOM 712 C C . ARG A 1 87 ? 14.955 5.716 -13.907 1.00 94.00 87 ARG A C 1
ATOM 714 O O . ARG A 1 87 ? 15.499 6.100 -14.942 1.00 94.00 87 ARG A O 1
ATOM 721 N N . LYS A 1 88 ? 15.021 4.441 -13.501 1.00 94.19 88 LYS A N 1
ATOM 722 C CA . LYS A 1 88 ? 15.602 3.370 -14.328 1.00 94.19 88 LYS A CA 1
ATOM 723 C C . LYS A 1 88 ? 14.791 3.200 -15.614 1.00 94.19 88 LYS A C 1
ATOM 725 O O . LYS A 1 88 ? 15.391 3.210 -16.686 1.00 94.19 88 LYS A O 1
ATOM 730 N N . GLY A 1 89 ? 13.463 3.130 -15.507 1.00 92.62 89 GLY A N 1
ATOM 731 C CA . GLY A 1 89 ? 12.552 3.065 -16.652 1.00 92.62 89 GLY A CA 1
ATOM 732 C C . GLY A 1 89 ? 12.695 4.267 -17.588 1.00 92.62 89 GLY A C 1
ATOM 733 O O . GLY A 1 89 ? 12.917 4.089 -18.780 1.00 92.62 89 GLY A O 1
ATOM 734 N N . GLU A 1 90 ? 12.680 5.490 -17.051 1.00 94.69 90 GLU A N 1
ATOM 735 C CA . GLU A 1 90 ? 12.865 6.725 -17.834 1.00 94.69 90 GLU A CA 1
ATOM 736 C C . GLU A 1 90 ? 14.209 6.747 -18.575 1.00 94.69 90 GLU A C 1
ATOM 738 O O . GLU A 1 90 ? 14.274 7.108 -19.752 1.00 94.69 90 GLU A O 1
ATOM 743 N N . ARG A 1 91 ? 15.290 6.315 -17.914 1.00 96.75 91 ARG A N 1
ATOM 744 C CA . ARG A 1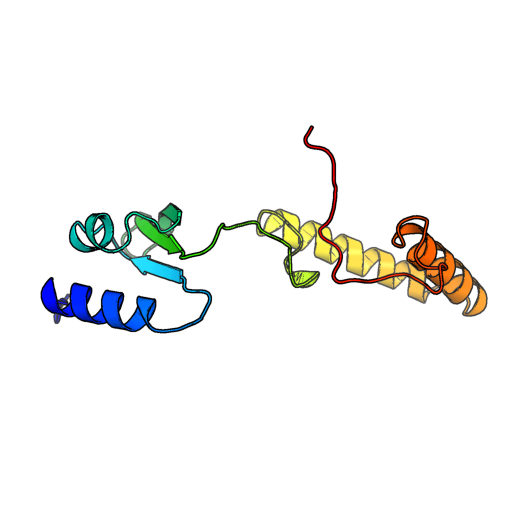 91 ? 16.619 6.231 -18.532 1.00 96.75 91 ARG A CA 1
ATOM 745 C C . ARG A 1 91 ? 16.646 5.218 -19.673 1.00 96.75 91 ARG A C 1
ATOM 747 O O . ARG A 1 91 ? 17.174 5.528 -20.737 1.00 96.75 91 ARG A O 1
ATOM 754 N N . TRP A 1 92 ? 16.088 4.027 -19.460 1.00 95.94 92 TRP A N 1
ATOM 755 C CA . TRP A 1 92 ? 16.010 2.988 -20.489 1.00 95.94 92 TRP A CA 1
ATOM 756 C C . TRP A 1 92 ? 15.156 3.448 -21.672 1.00 95.94 92 TRP A C 1
ATOM 758 O O . TRP A 1 92 ? 15.594 3.316 -22.810 1.00 95.94 92 TRP A O 1
ATOM 768 N N . ALA A 1 93 ? 14.015 4.093 -21.422 1.00 95.00 93 ALA A N 1
ATOM 769 C CA . ALA A 1 93 ? 13.170 4.671 -22.464 1.00 95.00 93 ALA A CA 1
ATOM 770 C C . ALA A 1 93 ? 13.904 5.755 -23.274 1.00 95.00 93 ALA A C 1
ATOM 772 O O . ALA A 1 93 ? 13.821 5.780 -24.503 1.00 95.00 93 ALA A O 1
ATOM 773 N N . ALA A 1 94 ? 14.670 6.626 -22.608 1.00 96.56 94 ALA A N 1
ATOM 774 C CA . ALA A 1 94 ? 15.474 7.646 -23.277 1.00 96.56 94 ALA A CA 1
ATOM 775 C C . ALA A 1 94 ? 16.590 7.040 -24.145 1.00 96.56 94 ALA A C 1
ATOM 777 O O . ALA A 1 94 ? 16.851 7.548 -25.235 1.00 96.56 94 ALA A O 1
ATOM 778 N N . MET A 1 95 ? 17.231 5.959 -23.688 1.00 94.56 95 MET A N 1
ATOM 779 C CA . MET A 1 95 ? 18.223 5.220 -24.478 1.00 94.56 95 MET A CA 1
ATOM 780 C C . MET A 1 95 ? 17.573 4.520 -25.674 1.00 94.56 95 MET A C 1
ATOM 782 O O . MET A 1 95 ? 18.014 4.710 -26.802 1.00 94.56 95 MET A O 1
ATOM 786 N N . TYR A 1 96 ? 16.477 3.796 -25.447 1.00 95.81 96 TYR A N 1
ATOM 787 C CA . TYR A 1 96 ? 15.727 3.084 -26.479 1.00 95.81 96 TYR A CA 1
ATOM 788 C C . TYR A 1 96 ? 15.213 4.025 -27.576 1.00 95.81 96 TYR A C 1
ATOM 790 O O . TYR A 1 96 ? 15.330 3.727 -28.761 1.00 95.81 96 TYR A O 1
ATOM 798 N N . LYS A 1 97 ? 14.716 5.217 -27.215 1.00 95.31 97 LYS A N 1
ATOM 799 C CA . LYS A 1 97 ? 14.229 6.216 -28.182 1.00 95.31 97 LYS A CA 1
ATOM 800 C C . LYS A 1 97 ? 15.317 6.709 -29.146 1.00 95.31 97 LYS A C 1
ATOM 802 O O . LYS A 1 97 ? 14.978 7.082 -30.269 1.00 95.31 97 LYS A O 1
ATOM 807 N N . LYS A 1 98 ? 16.590 6.712 -28.729 1.00 96.31 98 LYS A N 1
ATOM 808 C CA . LYS A 1 98 ? 17.733 7.130 -29.561 1.00 96.31 98 LYS A CA 1
ATOM 809 C C . LYS A 1 98 ? 18.146 6.082 -30.595 1.00 96.31 98 LYS A C 1
ATOM 811 O O . LYS A 1 98 ? 18.850 6.438 -31.534 1.00 96.31 98 LYS A O 1
ATOM 816 N N . LEU A 1 99 ? 17.733 4.825 -30.428 1.00 95.94 99 LEU A N 1
ATOM 817 C CA . LEU A 1 99 ? 18.070 3.758 -31.364 1.00 95.94 99 LEU A CA 1
ATOM 818 C C . LEU A 1 99 ? 17.337 3.948 -32.708 1.00 95.94 99 LEU A C 1
ATOM 820 O O . LEU A 1 99 ? 16.184 4.414 -32.722 1.00 95.94 99 LEU A O 1
ATOM 824 N N . PRO A 1 100 ? 17.959 3.547 -33.832 1.00 97.06 100 PRO A N 1
ATOM 825 C CA . PRO A 1 100 ? 17.283 3.408 -35.115 1.00 97.06 100 PRO A CA 1
ATOM 826 C C . PRO A 1 100 ? 16.028 2.523 -35.010 1.00 97.06 100 PRO A C 1
ATOM 828 O O . PRO A 1 100 ? 15.996 1.592 -34.203 1.00 97.06 100 PRO A O 1
ATOM 831 N N . PRO A 1 101 ? 14.987 2.752 -35.835 1.00 94.25 101 PRO A N 1
ATOM 832 C CA . PRO A 1 101 ? 13.734 1.996 -35.752 1.00 94.25 101 PRO A CA 1
ATOM 833 C C . PRO A 1 101 ? 13.895 0.468 -35.802 1.00 94.25 101 PRO A C 1
ATOM 835 O O . PRO A 1 101 ? 13.216 -0.226 -35.051 1.00 94.25 101 PRO A O 1
ATOM 838 N N . VAL A 1 102 ? 14.814 -0.042 -36.630 1.00 94.06 102 VAL A N 1
ATOM 839 C CA . VAL A 1 102 ? 15.081 -1.487 -36.762 1.00 94.06 102 VAL A CA 1
ATOM 840 C C . VAL A 1 102 ? 15.691 -2.058 -35.481 1.00 94.06 102 VAL A C 1
ATOM 842 O O . VAL A 1 102 ? 15.254 -3.098 -34.995 1.00 94.06 102 VAL A O 1
ATOM 845 N N . GLU A 1 103 ? 16.648 -1.348 -34.882 1.00 95.50 103 GLU A N 1
ATOM 846 C CA . GLU A 1 103 ? 17.261 -1.754 -33.613 1.00 95.50 103 GLU A CA 1
ATOM 847 C C . GLU A 1 103 ? 16.250 -1.723 -32.465 1.00 95.50 103 GLU A C 1
ATOM 849 O O . GLU A 1 103 ? 16.234 -2.632 -31.639 1.00 95.50 103 GLU A O 1
ATOM 854 N N . ARG A 1 104 ? 15.345 -0.734 -32.442 1.00 96.44 104 ARG A N 1
ATOM 855 C CA . ARG A 1 104 ? 14.231 -0.706 -31.480 1.00 96.44 104 ARG A CA 1
ATOM 856 C C . ARG A 1 104 ? 13.373 -1.964 -31.580 1.00 96.44 104 ARG A C 1
ATOM 858 O O . ARG A 1 104 ? 13.119 -2.606 -30.567 1.00 96.44 104 ARG A O 1
ATOM 865 N N . GLN A 1 105 ? 12.967 -2.339 -32.792 1.00 92.31 105 GLN A N 1
ATOM 866 C CA . GLN A 1 105 ? 12.146 -3.529 -33.014 1.00 92.31 105 GLN A CA 1
ATOM 867 C C . GLN A 1 105 ? 12.860 -4.815 -32.578 1.00 92.31 105 GLN A C 1
ATOM 869 O O . GLN A 1 105 ? 12.251 -5.644 -31.905 1.00 92.31 105 GLN A O 1
ATOM 874 N N . ALA A 1 106 ? 14.149 -4.957 -32.897 1.00 93.12 106 ALA A N 1
ATOM 875 C CA . ALA A 1 106 ? 14.947 -6.105 -32.471 1.00 93.12 106 ALA A CA 1
ATOM 876 C C . ALA A 1 106 ? 15.062 -6.192 -30.938 1.00 93.12 106 ALA A C 1
ATOM 878 O O . ALA A 1 106 ? 14.848 -7.254 -30.356 1.00 93.12 106 ALA A O 1
ATOM 879 N N . VAL A 1 107 ? 15.336 -5.065 -30.272 1.00 93.69 107 VAL A N 1
ATOM 880 C CA . VAL A 1 107 ? 15.431 -4.995 -28.805 1.00 93.69 107 VAL A CA 1
ATOM 881 C C . VAL A 1 107 ? 14.086 -5.297 -28.139 1.00 93.69 107 VAL A C 1
ATOM 883 O O . VAL A 1 107 ? 14.054 -6.051 -27.171 1.00 93.69 107 VAL A O 1
ATOM 886 N N . LEU A 1 108 ? 12.977 -4.760 -28.657 1.00 91.88 108 LEU A N 1
ATOM 887 C CA . LEU A 1 108 ? 11.638 -5.050 -28.137 1.00 91.88 108 LEU A CA 1
ATOM 888 C C . LEU A 1 108 ? 11.279 -6.529 -28.290 1.00 91.88 108 LEU A C 1
ATOM 890 O O . LEU A 1 108 ? 10.766 -7.121 -27.348 1.00 91.88 108 LEU A O 1
ATOM 894 N N . SER A 1 109 ? 11.581 -7.129 -29.445 1.00 90.62 109 SER A N 1
ATOM 895 C CA . SER A 1 109 ? 11.374 -8.563 -29.665 1.00 90.62 109 SER A CA 1
ATOM 896 C C . SER A 1 109 ? 12.136 -9.390 -28.633 1.00 90.62 109 SER A C 1
ATOM 898 O O . SER A 1 109 ? 11.553 -10.278 -28.025 1.00 90.62 109 SER A O 1
ATOM 900 N N . ALA A 1 110 ? 13.410 -9.069 -28.388 1.00 90.94 110 ALA A N 1
ATOM 901 C CA . ALA A 1 110 ? 14.220 -9.778 -27.402 1.00 90.94 110 ALA A CA 1
ATOM 902 C C . ALA A 1 110 ? 13.670 -9.640 -25.969 1.00 90.94 110 ALA A C 1
ATOM 904 O O . ALA A 1 110 ? 13.686 -10.617 -25.226 1.00 90.94 110 ALA A O 1
ATOM 905 N N . MET A 1 111 ? 13.163 -8.458 -25.590 1.00 89.06 111 MET A N 1
ATOM 906 C CA . MET A 1 111 ? 12.526 -8.231 -24.282 1.00 89.06 111 MET A CA 1
ATOM 907 C C . MET A 1 111 ? 11.220 -9.020 -24.126 1.00 89.06 111 MET A C 1
ATOM 909 O O . MET A 1 111 ? 10.988 -9.626 -23.089 1.00 89.06 111 MET A O 1
ATOM 913 N N . LEU A 1 112 ? 10.370 -9.044 -25.156 1.00 86.94 112 LEU A N 1
ATOM 914 C CA . LEU A 1 112 ? 9.113 -9.798 -25.107 1.00 86.94 112 LEU A CA 1
ATOM 915 C C . LEU A 1 112 ? 9.364 -11.309 -25.029 1.00 86.94 112 LEU A C 1
ATOM 917 O O . LEU A 1 112 ? 8.668 -12.005 -24.301 1.00 86.94 112 LEU A O 1
ATOM 921 N N . SER A 1 113 ? 10.391 -11.814 -25.717 1.00 83.94 113 SER A N 1
ATOM 922 C CA . SER A 1 113 ? 10.771 -13.228 -25.650 1.00 83.94 113 SER A CA 1
ATOM 923 C C . SER A 1 113 ? 11.372 -13.648 -24.305 1.00 83.94 113 SER A C 1
ATOM 925 O O . SER A 1 113 ? 11.331 -14.831 -23.989 1.00 83.94 113 SER A O 1
ATOM 927 N N . SER A 1 114 ? 11.938 -12.729 -23.513 1.00 76.62 114 SER A N 1
ATOM 928 C CA . SER A 1 114 ? 12.505 -13.071 -22.199 1.00 76.62 114 SER A CA 1
ATOM 929 C C . SER A 1 114 ? 11.465 -13.199 -21.087 1.00 76.62 114 SER A C 1
ATOM 931 O O . SER A 1 114 ? 11.741 -13.849 -20.082 1.00 76.62 114 SER A O 1
ATOM 933 N N . ASP A 1 115 ? 10.295 -12.583 -21.265 1.00 67.31 115 ASP A N 1
ATOM 934 C CA . ASP A 1 115 ? 9.222 -12.541 -20.262 1.00 67.31 115 ASP A CA 1
ATOM 935 C C . ASP A 1 115 ? 8.167 -13.642 -20.475 1.00 67.31 115 ASP A C 1
ATOM 937 O O . ASP A 1 115 ? 7.308 -13.861 -19.621 1.00 67.31 115 ASP A O 1
ATOM 941 N N . ILE A 1 116 ? 8.236 -14.352 -21.604 1.00 56.19 116 ILE A N 1
ATOM 942 C CA . ILE A 1 116 ? 7.387 -15.499 -21.912 1.00 56.19 116 ILE A CA 1
ATOM 943 C C . ILE A 1 116 ? 8.002 -16.748 -21.255 1.00 56.19 116 ILE A C 1
ATOM 945 O O . ILE A 1 116 ? 9.125 -17.125 -21.604 1.00 56.19 116 ILE A O 1
ATOM 949 N N . PRO A 1 117 ? 7.302 -17.429 -20.327 1.00 53.81 117 PRO A N 1
ATOM 950 C CA . PRO A 1 117 ? 7.721 -18.751 -19.877 1.00 53.81 117 PRO A CA 1
ATOM 951 C C . PRO A 1 117 ? 7.815 -19.679 -21.092 1.00 53.81 117 PRO A C 1
ATOM 953 O O . PRO A 1 117 ? 6.939 -19.652 -21.954 1.00 53.81 117 PRO A O 1
ATOM 956 N N . ALA A 1 118 ? 8.860 -20.503 -21.188 1.00 43.53 118 ALA A N 1
ATOM 957 C CA . ALA A 1 118 ? 8.971 -21.472 -22.277 1.00 43.53 118 ALA A CA 1
ATOM 958 C C . ALA A 1 118 ? 7.689 -22.333 -22.348 1.00 43.53 118 ALA A C 1
ATOM 960 O O . ALA A 1 118 ? 7.405 -23.070 -21.406 1.00 43.53 118 ALA A O 1
ATOM 961 N N . GLY A 1 119 ? 6.913 -22.201 -23.435 1.00 51.84 119 GLY A N 1
ATOM 962 C CA . GLY A 1 119 ? 5.652 -22.933 -23.642 1.00 51.84 119 GLY A CA 1
ATOM 963 C C . GLY A 1 119 ? 4.441 -22.120 -24.127 1.00 51.84 119 GLY A C 1
ATOM 964 O O . GLY A 1 119 ? 3.431 -22.726 -24.445 1.00 51.84 119 GLY A O 1
ATOM 965 N N . VAL A 1 120 ? 4.499 -20.784 -24.231 1.00 49.09 120 VAL A N 1
ATOM 966 C CA . VAL A 1 120 ? 3.336 -19.969 -24.688 1.00 49.09 120 VAL A CA 1
ATOM 967 C C . VAL A 1 120 ? 3.167 -19.944 -26.222 1.00 49.09 120 VAL A C 1
ATOM 969 O O . VAL A 1 120 ? 2.165 -19.451 -26.727 1.00 49.09 120 VAL A O 1
ATOM 972 N N . ASP A 1 121 ? 4.102 -20.539 -26.968 1.00 49.19 121 ASP A N 1
ATOM 973 C CA . ASP A 1 121 ? 3.915 -20.855 -28.395 1.00 49.19 121 ASP A CA 1
ATOM 974 C C . ASP A 1 121 ? 3.183 -22.204 -28.610 1.00 49.19 121 ASP A C 1
ATOM 976 O O . ASP A 1 121 ? 3.041 -22.654 -29.749 1.00 49.19 121 ASP A O 1
ATOM 980 N N . ASP A 1 122 ? 2.725 -22.863 -27.535 1.00 47.78 122 ASP A N 1
ATOM 981 C CA . ASP A 1 122 ? 1.870 -24.051 -27.607 1.00 47.78 122 ASP A CA 1
ATOM 982 C C . ASP A 1 122 ? 0.409 -23.632 -27.885 1.00 47.78 122 ASP A C 1
ATOM 984 O O . ASP A 1 122 ? -0.162 -22.865 -27.100 1.00 47.78 122 ASP A O 1
ATOM 988 N N . PRO A 1 123 ? -0.227 -24.103 -28.978 1.00 50.78 123 PRO A N 1
ATOM 989 C CA . PRO A 1 123 ? -1.635 -23.821 -29.260 1.00 50.78 123 PRO A CA 1
ATOM 990 C C . PRO A 1 123 ? -2.607 -24.293 -28.161 1.00 50.78 123 PRO A C 1
ATOM 992 O O . PRO A 1 123 ? -3.751 -23.837 -28.164 1.00 50.78 123 PRO A O 1
ATOM 995 N N . ASP A 1 124 ? -2.160 -25.134 -27.221 1.00 50.28 124 ASP A N 1
ATOM 996 C CA . ASP A 1 124 ? -2.954 -25.643 -26.096 1.00 50.28 124 ASP A CA 1
ATOM 997 C C . ASP A 1 124 ? -2.728 -24.878 -24.762 1.00 50.28 124 ASP A C 1
AT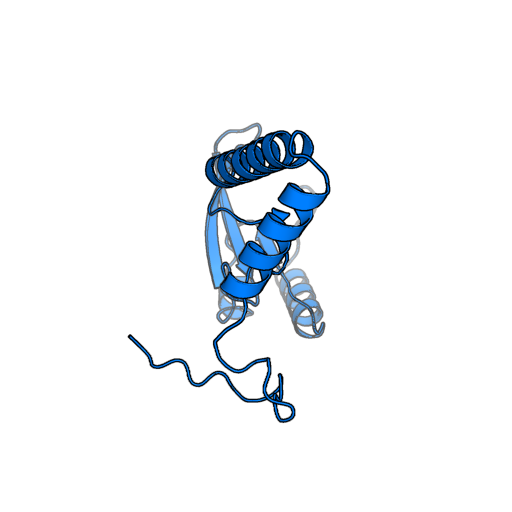OM 999 O O . ASP A 1 124 ? -3.129 -25.354 -23.696 1.00 50.28 124 ASP A O 1
ATOM 1003 N N . TYR A 1 125 ? -2.112 -23.683 -24.774 1.00 55.41 125 TYR A N 1
ATOM 1004 C CA . TYR A 1 125 ? -1.923 -22.863 -23.561 1.00 55.41 125 TYR A CA 1
ATOM 1005 C C . TYR A 1 125 ? -3.260 -22.386 -22.9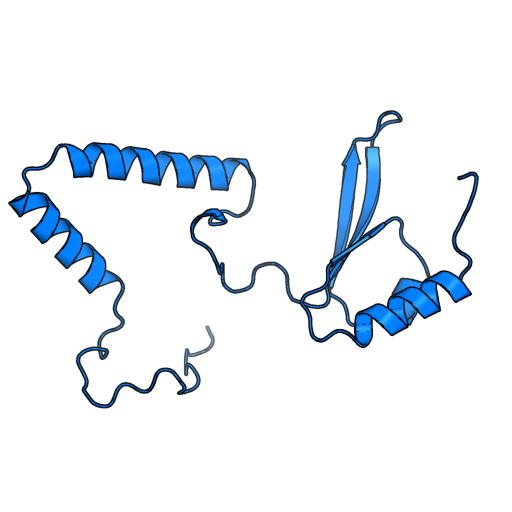45 1.00 55.41 125 TYR A C 1
ATOM 1007 O O . TYR A 1 125 ? -3.926 -21.495 -23.478 1.00 55.41 125 TYR A O 1
ATOM 1015 N N . ASP A 1 126 ? -3.621 -22.938 -21.777 1.00 54.41 126 ASP A N 1
ATOM 1016 C CA . ASP A 1 126 ? -4.767 -22.515 -20.955 1.00 54.41 126 ASP A CA 1
ATOM 1017 C C . ASP A 1 126 ? -4.316 -21.598 -19.791 1.00 54.41 126 ASP A C 1
ATOM 1019 O O . ASP A 1 126 ? -3.700 -22.075 -18.830 1.00 54.41 126 ASP A O 1
ATOM 1023 N N . PRO A 1 127 ? -4.643 -20.289 -19.811 1.00 47.44 127 PRO A N 1
ATOM 1024 C CA . PRO A 1 127 ? -4.273 -19.345 -18.753 1.00 47.44 127 PRO A CA 1
ATOM 1025 C C . PRO A 1 127 ? -5.012 -19.578 -17.418 1.00 47.44 127 PRO A C 1
ATOM 1027 O O . PRO A 1 127 ? -4.731 -18.881 -16.444 1.00 47.44 127 PRO A O 1
ATOM 1030 N N . GLY A 1 128 ? -5.966 -20.518 -17.358 1.00 50.00 128 GLY A N 1
ATOM 1031 C CA . GLY A 1 128 ? -6.726 -20.879 -16.157 1.00 50.00 128 GLY A CA 1
ATOM 1032 C C . GLY A 1 128 ? -6.170 -22.064 -15.358 1.00 50.00 128 GLY A C 1
ATOM 1033 O O . GLY A 1 128 ? -6.707 -22.376 -14.291 1.00 50.00 128 GLY A O 1
ATOM 1034 N N . ALA A 1 129 ? -5.112 -22.731 -15.830 1.00 45.91 129 ALA A N 1
ATOM 1035 C CA . ALA A 1 129 ? -4.518 -23.847 -15.104 1.00 45.91 129 ALA A CA 1
ATOM 1036 C C . ALA A 1 129 ? -3.791 -23.341 -13.838 1.00 45.91 129 ALA A C 1
ATOM 1038 O O . ALA A 1 129 ? -2.964 -22.429 -13.927 1.00 45.91 129 ALA A O 1
ATOM 1039 N N . PRO A 1 130 ? -4.062 -23.904 -12.643 1.00 39.78 130 PRO A N 1
ATOM 1040 C CA . PRO A 1 130 ? -3.394 -23.475 -11.422 1.00 39.78 130 PRO A CA 1
ATOM 1041 C C . PRO A 1 130 ? -1.883 -23.666 -11.562 1.00 39.78 130 PRO A C 1
ATOM 1043 O O . PRO A 1 130 ? -1.402 -24.779 -11.777 1.00 39.78 130 PRO A O 1
ATOM 1046 N N . SER A 1 131 ? -1.155 -22.556 -11.425 1.00 47.03 131 SER A N 1
ATOM 1047 C CA . SER A 1 131 ? 0.304 -22.489 -11.364 1.00 47.03 131 SER A CA 1
ATOM 1048 C C . SER A 1 131 ? 0.846 -23.531 -10.380 1.00 47.03 131 SER A C 1
ATOM 1050 O O . SER A 1 131 ? 0.773 -23.371 -9.162 1.00 47.03 131 SER A O 1
ATOM 1052 N N . GLN A 1 132 ? 1.382 -24.627 -10.914 1.00 40.38 132 GLN A N 1
ATOM 1053 C CA . GLN A 1 132 ? 2.168 -25.605 -10.167 1.00 40.38 132 GLN A CA 1
ATOM 1054 C C . GLN A 1 132 ? 3.605 -25.078 -10.067 1.00 40.38 132 GLN A C 1
ATOM 1056 O O . GLN A 1 132 ? 4.524 -25.630 -10.669 1.00 40.38 132 GLN A O 1
ATOM 1061 N N . LEU A 1 133 ? 3.814 -23.974 -9.346 1.00 38.81 133 LEU A N 1
ATOM 1062 C CA . LEU A 1 133 ? 5.164 -23.600 -8.931 1.00 38.81 133 LEU A CA 1
ATOM 1063 C C . LEU A 1 133 ? 5.539 -24.432 -7.694 1.00 38.81 133 LEU A C 1
ATOM 1065 O O . LEU A 1 133 ? 4.786 -24.435 -6.716 1.00 38.81 133 LEU A O 1
ATOM 1069 N N . PRO A 1 134 ? 6.671 -25.159 -7.707 1.00 30.30 134 PRO A N 1
ATOM 1070 C CA . PRO A 1 134 ? 7.111 -25.912 -6.545 1.00 30.30 134 PRO A CA 1
ATOM 1071 C C . PRO A 1 134 ? 7.509 -24.948 -5.422 1.00 30.30 134 PRO A C 1
ATOM 1073 O O . PRO A 1 134 ? 8.245 -23.988 -5.645 1.00 30.30 134 PRO A O 1
ATOM 1076 N N . LEU A 1 135 ? 7.016 -25.229 -4.213 1.00 33.53 135 LEU A N 1
ATOM 1077 C CA . LEU A 1 135 ? 7.449 -24.581 -2.976 1.00 33.53 135 LEU A CA 1
ATOM 1078 C C . LEU A 1 135 ? 8.963 -24.781 -2.800 1.00 33.53 135 LEU A C 1
ATOM 1080 O O . LEU A 1 135 ? 9.425 -25.922 -2.716 1.00 33.53 135 LEU A O 1
ATOM 1084 N N . LEU A 1 136 ? 9.705 -23.676 -2.712 1.00 39.47 136 LEU A N 1
ATOM 1085 C CA . LEU A 1 136 ? 11.044 -23.610 -2.123 1.00 39.47 136 LEU A CA 1
ATOM 1086 C C . LEU A 1 136 ? 11.042 -22.574 -1.002 1.00 39.47 136 LEU A C 1
ATOM 1088 O O . LEU A 1 136 ? 10.518 -21.462 -1.240 1.00 39.47 136 LEU A O 1
#

Mean predicted aligned error: 12.8 Å

Organism: NCBI:txid412755

Nearest PDB structures (foldseek):
  7m6b-assembly2_A  TM=7.904E-01  e=1.520E-02  Caldicellulosiruptor bescii DSM 6725
  4rtl-assembly1_A  TM=6.827E-01  e=1.205E-01  Escherichia coli str. K-12 substr. MDS42
  4rto-assembly1_A  TM=6.577E-01  e=1.464E-01  Escherichia coli str. K-12 substr. MDS42
  4qg5-assembly2_B  TM=2.800E-01  e=4.820E+00  Leishmania major
  8w9z-assembly1_c  TM=2.154E-01  e=2.365E+00  Nicotiana tabacum

pLDDT: mean 81.48, std 18.16, range [30.3, 97.06]

Radius of gyration: 23.05 Å; Cα contacts (8 Å, |Δi|>4): 89; chains: 1; bounding box: 41×45×58 Å

InterPro domains:
  IPR029063 S-adenosyl-L-methionine-dependent methyltransferase superfamily [G3DSA:3.40.50.150] (1-64)

Sequence (136 aa):
YKFEMTDDDHRRLLAALKAIPAVIMLSGYRNPVYKECIADWHTIDYQAMTRGGPRTETLWMNFEPGGEIHWHGYAGSNYTDRQRIKRKGERWAAMYKKLPPVERQAVLSAMLSSDIPAGVDDPDYDPGAPSQLPLL

Solvent-accessible surface area (backbone atoms only — not comparable to full-atom values): 8714 Å² total; per-residue (Å²): 124,100,74,77,81,50,74,66,54,52,52,52,51,54,55,56,56,71,72,46,100,65,93,48,76,47,77,44,66,86,49,73,68,50,59,69,77,48,62,88,32,46,71,49,76,46,81,44,83,47,100,88,44,77,41,76,35,31,37,38,22,78,56,74,89,86,58,84,76,90,44,82,88,65,48,49,95,44,74,68,45,25,52,51,48,51,51,49,51,53,51,50,51,58,54,50,69,71,45,57,72,67,57,40,52,53,53,51,51,55,55,57,60,70,73,50,66,95,60,75,89,42,96,82,68,63,93,80,63,80,81,84,71,82,91,129

Foldseek 3Di:
DVDDDDLVSVVVVLVVVVVDPDKDKDKAADDPSCCPSVVVWDKDWDWDQDPVGTDIMMMTTNDDPPPDPPDPCPPAPDPVRSVVSVVVVVVVVVVLVPDDPVVNVVVVVVVVVVPDDPPPPPPPDDPPPPDPDDDD

Secondary structure (DSSP, 8-state):
--S---HHHHHHHHHHHHTS-S--EEEES--HHHHHHTTTSEEEEEEEEETTEEEEEEEEESS-TT---SSGGG-SSSHHHHHHHHHHHHHHHHHHHHS-HHHHHHHHHHHHHHHS-TTTTSTT--TTS---PPP-